Protein AF-A0A8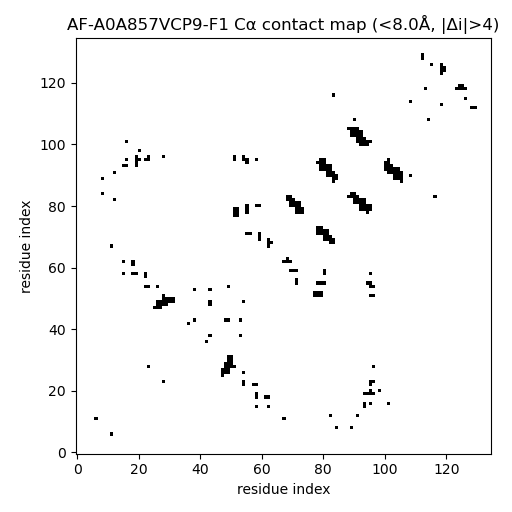57VCP9-F1 (afdb_monomer)

Structure (mmCIF, N/CA/C/O backbone):
data_AF-A0A857VCP9-F1
#
_entry.id   AF-A0A857VCP9-F1
#
loop_
_atom_site.group_PDB
_atom_site.id
_atom_site.type_symbol
_atom_site.label_atom_id
_atom_site.label_alt_id
_atom_site.label_comp_id
_atom_site.label_asym_id
_atom_site.label_entity_id
_atom_site.label_seq_id
_atom_site.pdbx_PDB_ins_code
_atom_site.Cartn_x
_atom_site.Cartn_y
_atom_site.Cartn_z
_atom_site.occupancy
_atom_site.B_iso_or_equiv
_atom_site.auth_seq_id
_atom_site.auth_comp_id
_atom_site.auth_asym_id
_atom_site.auth_atom_id
_atom_site.pdbx_PDB_model_num
ATOM 1 N N . MET A 1 1 ? -27.763 -5.599 -9.193 1.00 40.50 1 MET A N 1
ATOM 2 C CA . MET A 1 1 ? -26.683 -5.153 -8.291 1.00 40.50 1 MET A CA 1
ATOM 3 C C . MET A 1 1 ? -26.621 -6.152 -7.158 1.00 40.50 1 MET A C 1
ATOM 5 O O . MET A 1 1 ? -27.666 -6.416 -6.582 1.00 40.50 1 MET A O 1
ATOM 9 N N . TYR A 1 2 ? -25.461 -6.751 -6.903 1.00 47.06 2 TYR A N 1
ATOM 10 C CA . TYR A 1 2 ? -25.259 -7.532 -5.683 1.00 47.06 2 TYR A CA 1
ATOM 11 C C . TYR A 1 2 ? -24.993 -6.555 -4.538 1.00 47.06 2 TYR A C 1
ATOM 13 O O . TYR A 1 2 ? -24.222 -5.613 -4.717 1.00 47.06 2 TYR A O 1
ATOM 21 N N . GLU A 1 3 ? -25.659 -6.749 -3.403 1.00 41.22 3 GLU A N 1
ATOM 22 C CA . GLU A 1 3 ? -25.384 -5.982 -2.189 1.00 41.22 3 GLU A CA 1
ATOM 23 C C . GLU A 1 3 ? -23.964 -6.305 -1.712 1.00 41.22 3 GLU A C 1
ATOM 25 O O . GLU A 1 3 ? -23.604 -7.471 -1.538 1.00 41.22 3 GLU A O 1
ATOM 30 N N . GLN A 1 4 ? -23.136 -5.274 -1.543 1.00 50.53 4 GLN A N 1
ATOM 31 C CA . GLN A 1 4 ? -21.824 -5.415 -0.925 1.00 50.53 4 GLN A CA 1
ATOM 32 C C . GLN A 1 4 ? -21.986 -5.264 0.587 1.00 50.53 4 GLN A C 1
ATOM 34 O O . GLN A 1 4 ? -22.568 -4.289 1.062 1.00 50.53 4 GLN A O 1
ATOM 39 N N . SER A 1 5 ? -21.482 -6.239 1.347 1.00 55.38 5 SER A N 1
ATOM 40 C CA . SER A 1 5 ? -21.375 -6.101 2.800 1.00 55.38 5 SER A CA 1
ATOM 41 C C . SER A 1 5 ? -20.442 -4.930 3.122 1.00 55.38 5 SER A C 1
ATOM 43 O O . SER A 1 5 ? -19.409 -4.810 2.457 1.00 55.38 5 SER A O 1
ATOM 45 N N . PRO A 1 6 ? -20.734 -4.112 4.152 1.00 65.12 6 PRO A N 1
ATOM 46 C CA . PRO A 1 6 ? -19.775 -3.143 4.663 1.00 65.12 6 PRO A CA 1
ATOM 47 C C . PRO A 1 6 ? -18.446 -3.843 4.945 1.00 65.12 6 PRO A C 1
ATOM 49 O O . PRO A 1 6 ? -18.417 -4.896 5.592 1.00 65.12 6 PRO A O 1
ATOM 52 N N . GLN A 1 7 ? -17.360 -3.295 4.413 1.00 73.38 7 GLN A N 1
ATOM 53 C CA . GLN A 1 7 ? -16.041 -3.882 4.571 1.00 73.38 7 GLN A CA 1
ATOM 54 C C . GLN A 1 7 ? -15.501 -3.545 5.962 1.00 73.38 7 GLN A C 1
ATOM 56 O O . GLN A 1 7 ? -15.419 -2.380 6.340 1.00 73.38 7 GLN A O 1
ATOM 61 N N . THR A 1 8 ? -15.157 -4.568 6.744 1.00 88.50 8 THR A N 1
ATOM 62 C CA . THR A 1 8 ? -14.525 -4.373 8.054 1.00 88.50 8 THR A CA 1
ATOM 63 C C . THR A 1 8 ? -13.045 -4.039 7.885 1.00 88.50 8 THR A C 1
ATOM 65 O O . THR A 1 8 ? -12.427 -4.435 6.894 1.00 88.50 8 THR A O 1
ATOM 68 N N . TYR A 1 9 ? -12.448 -3.380 8.883 1.00 89.19 9 TYR A N 1
ATOM 69 C CA . TYR A 1 9 ? -11.005 -3.128 8.910 1.00 89.19 9 TYR A CA 1
ATOM 70 C C . TYR A 1 9 ? -10.190 -4.412 8.686 1.00 89.19 9 TYR A C 1
ATOM 72 O O . TYR A 1 9 ? -9.317 -4.444 7.824 1.00 89.19 9 TYR A O 1
ATOM 80 N N . ASP A 1 10 ? -10.513 -5.503 9.390 1.00 92.00 10 ASP A N 1
ATOM 81 C CA . ASP A 1 10 ? -9.773 -6.767 9.260 1.00 92.00 10 ASP A CA 1
ATOM 82 C C . ASP A 1 10 ? -9.914 -7.380 7.851 1.00 92.00 10 ASP A C 1
ATOM 84 O O . ASP A 1 10 ? -8.991 -8.015 7.339 1.00 92.00 10 ASP A O 1
ATOM 88 N N . ALA A 1 11 ? -11.061 -7.182 7.189 1.00 92.81 11 ALA A N 1
ATOM 89 C CA . ALA A 1 11 ? -11.244 -7.608 5.805 1.00 92.81 11 ALA A CA 1
ATOM 90 C C . ALA A 1 11 ? -10.425 -6.744 4.833 1.00 92.81 11 ALA A C 1
ATOM 92 O O . ALA A 1 11 ? -9.843 -7.278 3.889 1.00 92.81 11 ALA A O 1
ATOM 93 N N . ALA A 1 12 ? -10.351 -5.429 5.063 1.00 93.62 12 ALA A N 1
ATOM 94 C CA . ALA A 1 12 ? -9.538 -4.503 4.274 1.00 93.62 12 ALA A CA 1
ATOM 95 C C . ALA A 1 12 ? -8.038 -4.778 4.395 1.00 93.62 12 ALA A C 1
ATOM 97 O O . ALA A 1 12 ? -7.366 -4.906 3.373 1.00 93.62 12 ALA A O 1
ATOM 98 N N . THR A 1 13 ? -7.520 -4.964 5.609 1.00 95.06 13 THR A N 1
ATOM 99 C CA . THR A 1 13 ? -6.101 -5.289 5.818 1.00 95.06 13 THR A CA 1
ATOM 100 C C . THR A 1 13 ? -5.741 -6.637 5.203 1.00 95.06 13 THR A C 1
ATOM 102 O O . THR A 1 13 ? -4.733 -6.748 4.507 1.00 95.06 13 THR A O 1
ATOM 105 N N . LYS A 1 14 ? -6.606 -7.650 5.344 1.00 95.69 14 LYS A N 1
ATOM 106 C CA . LYS A 1 14 ? -6.414 -8.948 4.685 1.00 95.69 14 LYS A CA 1
ATOM 107 C C . LYS A 1 14 ? -6.405 -8.833 3.158 1.00 95.69 14 LYS A C 1
ATOM 109 O O . LYS A 1 14 ? -5.558 -9.442 2.507 1.00 95.69 14 LYS A O 1
ATOM 114 N N . ALA A 1 15 ? -7.329 -8.067 2.577 1.00 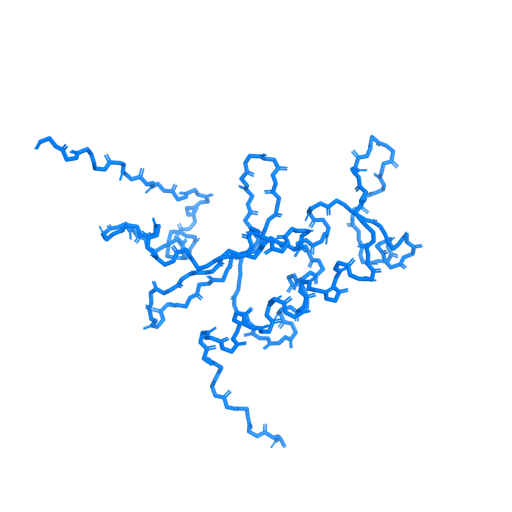95.88 15 ALA A N 1
ATOM 115 C CA . ALA A 1 15 ? -7.355 -7.828 1.135 1.00 95.88 15 ALA A CA 1
ATOM 116 C C . ALA A 1 15 ? -6.081 -7.112 0.661 1.00 95.88 15 ALA A C 1
ATOM 118 O O . ALA A 1 15 ? -5.501 -7.506 -0.350 1.00 95.88 15 ALA A O 1
ATOM 119 N N . ALA A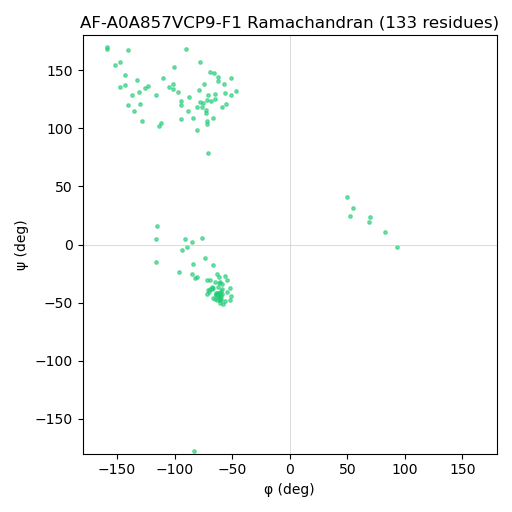 1 16 ? -5.603 -6.127 1.422 1.00 96.88 16 ALA A N 1
ATOM 120 C CA . ALA A 1 16 ? -4.377 -5.400 1.125 1.00 96.88 16 ALA A CA 1
ATOM 121 C C . ALA A 1 16 ? -3.127 -6.286 1.166 1.00 96.88 16 ALA A C 1
ATOM 123 O O . ALA A 1 16 ? -2.311 -6.229 0.248 1.00 96.88 16 ALA A O 1
ATOM 124 N N . VAL A 1 17 ? -3.007 -7.164 2.166 1.00 97.56 17 VAL A N 1
ATOM 125 C CA . VAL A 1 17 ? -1.913 -8.146 2.240 1.00 97.56 17 VAL A CA 1
ATOM 126 C C . VAL A 1 17 ? -1.947 -9.101 1.045 1.00 97.56 17 VAL A C 1
ATOM 128 O O . VAL A 1 17 ? -0.907 -9.349 0.435 1.00 97.56 17 VAL A O 1
ATOM 131 N N . ASN A 1 18 ? -3.132 -9.576 0.649 1.00 97.25 18 ASN A N 1
ATOM 132 C CA . ASN A 1 18 ? -3.280 -10.434 -0.528 1.00 97.25 18 ASN A CA 1
ATOM 133 C C . ASN A 1 18 ? -2.894 -9.708 -1.827 1.00 97.25 18 ASN A C 1
ATOM 135 O O . ASN A 1 18 ? -2.209 -10.285 -2.668 1.00 97.25 18 ASN A O 1
ATOM 139 N N . ILE A 1 19 ? -3.297 -8.443 -1.996 1.00 97.00 19 ILE A N 1
ATOM 140 C CA . ILE A 1 19 ? -2.879 -7.620 -3.142 1.00 97.00 19 ILE A CA 1
ATOM 141 C C . ILE A 1 19 ? -1.361 -7.470 -3.154 1.00 97.00 19 ILE A C 1
ATOM 143 O O . ILE A 1 19 ? -0.736 -7.706 -4.184 1.00 97.00 19 ILE A O 1
ATOM 147 N N . ALA A 1 20 ? -0.756 -7.131 -2.016 1.00 97.00 20 ALA A N 1
ATOM 148 C CA . ALA A 1 20 ? 0.688 -6.985 -1.923 1.00 97.00 20 ALA A CA 1
ATOM 149 C C . ALA A 1 20 ? 1.415 -8.287 -2.284 1.00 97.00 20 ALA A C 1
ATOM 151 O O . ALA A 1 20 ? 2.399 -8.254 -3.019 1.00 97.00 20 ALA A O 1
ATOM 152 N N . GLN A 1 21 ? 0.894 -9.437 -1.850 1.00 96.94 21 GLN A N 1
ATOM 153 C CA . GLN A 1 21 ? 1.415 -10.742 -2.248 1.00 96.94 21 GLN A CA 1
ATOM 154 C C . GLN A 1 21 ? 1.351 -10.946 -3.769 1.00 96.94 21 GLN A C 1
ATOM 156 O O . GLN A 1 21 ? 2.346 -11.360 -4.362 1.00 96.94 21 GLN A O 1
ATOM 161 N N . VAL A 1 22 ? 0.221 -10.631 -4.409 1.00 96.00 22 VAL A N 1
ATOM 162 C CA . VAL A 1 22 ? 0.088 -10.724 -5.873 1.00 96.00 22 VAL A CA 1
ATOM 163 C C . VAL A 1 22 ? 1.102 -9.813 -6.565 1.00 96.00 22 VAL A C 1
ATOM 165 O O . VAL A 1 22 ? 1.779 -10.259 -7.488 1.00 96.00 22 VAL A O 1
ATOM 168 N N . VAL A 1 23 ? 1.271 -8.572 -6.101 1.00 94.69 23 VAL A N 1
ATOM 169 C CA . VAL A 1 23 ? 2.258 -7.635 -6.663 1.00 94.69 23 VAL A CA 1
ATOM 170 C C . VAL A 1 23 ? 3.679 -8.191 -6.539 1.00 94.69 23 VAL A C 1
ATOM 172 O O . VAL A 1 23 ? 4.385 -8.246 -7.541 1.00 94.69 23 VAL A O 1
ATOM 175 N N . ARG A 1 24 ? 4.083 -8.691 -5.361 1.00 93.06 24 ARG A N 1
ATOM 176 C CA . ARG A 1 24 ? 5.410 -9.312 -5.160 1.00 93.06 24 ARG A CA 1
ATOM 177 C C . ARG A 1 24 ? 5.664 -10.507 -6.074 1.00 93.06 24 ARG A C 1
ATOM 179 O O . ARG A 1 24 ? 6.802 -10.753 -6.448 1.00 93.06 24 ARG A O 1
ATOM 186 N N . GLN A 1 25 ? 4.622 -11.270 -6.392 1.00 93.75 25 GLN A N 1
ATOM 187 C CA . GLN A 1 25 ? 4.724 -12.468 -7.228 1.00 93.75 25 GLN A CA 1
ATOM 188 C C . GLN A 1 25 ? 4.695 -12.174 -8.732 1.00 93.75 25 GLN A C 1
A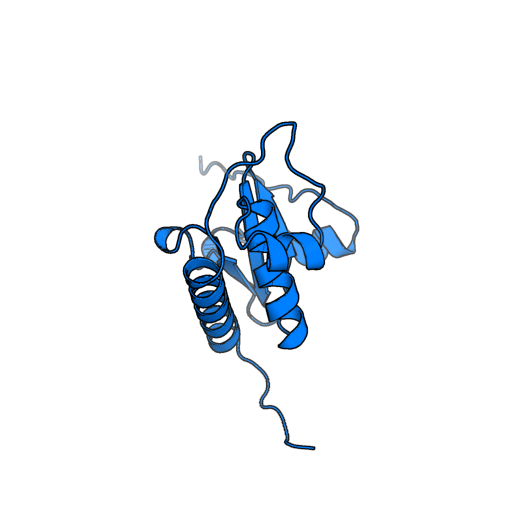TOM 190 O O . GLN A 1 25 ? 5.039 -13.053 -9.518 1.00 93.75 25 GLN A O 1
ATOM 195 N N . THR A 1 26 ? 4.251 -10.982 -9.136 1.00 91.31 26 THR A N 1
ATOM 196 C CA . THR A 1 26 ? 4.020 -10.629 -10.549 1.00 91.31 26 THR A CA 1
ATOM 197 C C . THR A 1 26 ? 4.914 -9.506 -11.056 1.00 91.31 26 THR A C 1
ATOM 199 O O . THR A 1 26 ? 5.005 -9.315 -12.265 1.00 91.31 26 THR A O 1
ATOM 202 N N . VAL A 1 27 ? 5.561 -8.759 -10.160 1.00 90.62 27 VAL A N 1
ATOM 203 C CA . VAL A 1 27 ? 6.416 -7.628 -10.514 1.00 90.62 27 VAL A CA 1
ATOM 204 C C . VAL A 1 27 ? 7.706 -7.698 -9.710 1.00 90.62 27 VAL A C 1
ATOM 206 O O . VAL A 1 27 ? 7.699 -7.519 -8.491 1.00 90.62 27 VAL A O 1
ATOM 209 N N . ASP A 1 28 ? 8.822 -7.893 -10.401 1.00 90.19 28 ASP A N 1
ATOM 210 C CA . ASP A 1 28 ? 10.149 -7.970 -9.808 1.00 90.19 28 ASP A CA 1
ATOM 211 C C . ASP A 1 28 ? 10.532 -6.661 -9.107 1.00 90.19 28 ASP A C 1
ATOM 213 O O . ASP A 1 28 ? 10.236 -5.548 -9.561 1.00 90.19 28 ASP A O 1
ATOM 217 N N . PHE A 1 29 ? 11.253 -6.788 -7.993 1.00 89.25 29 PHE A N 1
ATOM 218 C CA . PHE A 1 29 ? 11.839 -5.631 -7.329 1.00 89.25 29 PHE A CA 1
ATOM 219 C C . PHE A 1 29 ? 13.136 -5.221 -8.032 1.00 89.25 29 PHE A C 1
ATOM 221 O O . PHE A 1 29 ? 14.115 -5.969 -8.046 1.00 89.25 29 PHE A O 1
ATOM 228 N N . ALA A 1 30 ? 13.173 -4.002 -8.568 1.00 86.12 30 ALA A N 1
ATOM 229 C CA . ALA A 1 30 ? 14.349 -3.438 -9.220 1.00 86.12 30 ALA A CA 1
ATOM 230 C C . ALA A 1 30 ? 14.569 -1.971 -8.808 1.00 86.12 30 ALA A C 1
ATOM 232 O O . ALA A 1 30 ? 13.651 -1.153 -8.915 1.00 86.12 30 ALA A O 1
ATOM 233 N N . PRO A 1 31 ? 15.782 -1.589 -8.363 1.00 76.88 31 PRO A N 1
ATOM 234 C CA . PRO A 1 31 ? 16.077 -0.209 -8.006 1.00 76.88 31 PRO A CA 1
ATOM 235 C C . PRO A 1 31 ? 16.019 0.709 -9.232 1.00 76.88 31 PRO A C 1
ATOM 237 O O . PRO A 1 31 ? 16.372 0.329 -10.349 1.00 76.88 31 PRO A O 1
ATOM 240 N N . THR A 1 32 ? 15.609 1.954 -9.011 1.00 71.25 32 THR A N 1
ATOM 241 C CA . THR A 1 32 ? 15.589 2.982 -10.056 1.00 71.25 32 THR A CA 1
ATOM 242 C C . THR A 1 32 ? 17.007 3.492 -10.302 1.00 71.25 32 THR A C 1
ATOM 244 O O . THR A 1 32 ? 17.640 4.048 -9.408 1.00 71.25 32 THR A O 1
ATOM 247 N N . SER A 1 33 ? 17.506 3.312 -11.522 1.00 67.62 33 SER A N 1
ATOM 248 C CA . SER A 1 33 ? 18.718 3.967 -12.030 1.00 67.62 33 SER A CA 1
ATOM 249 C C . SER A 1 33 ? 18.391 5.303 -12.709 1.00 67.62 33 SER A C 1
ATOM 251 O O . SER A 1 33 ? 17.233 5.573 -13.026 1.00 67.62 33 SER A O 1
ATOM 253 N N . ALA A 1 34 ? 19.410 6.120 -12.999 1.00 66.56 34 ALA A N 1
ATOM 254 C CA . ALA A 1 34 ? 19.249 7.374 -13.748 1.00 66.56 34 ALA A CA 1
ATOM 255 C C . ALA A 1 34 ? 18.585 7.182 -15.130 1.00 66.56 34 ALA A C 1
ATOM 257 O O . ALA A 1 34 ? 17.889 8.073 -15.607 1.00 66.56 34 ALA A O 1
ATOM 258 N N . ASP A 1 35 ? 18.742 5.999 -15.728 1.00 66.19 35 ASP A N 1
ATOM 259 C CA . ASP A 1 35 ? 18.163 5.638 -17.028 1.00 66.19 35 ASP A CA 1
ATOM 260 C C . ASP A 1 35 ? 16.782 4.976 -16.908 1.00 66.19 35 ASP A C 1
ATOM 262 O O . ASP A 1 35 ? 16.211 4.494 -17.891 1.00 66.19 35 ASP A O 1
ATOM 266 N N . SER A 1 36 ? 16.237 4.890 -15.693 1.00 63.72 36 SER A N 1
ATOM 267 C CA . SER A 1 36 ? 14.929 4.284 -15.490 1.00 63.72 36 SER A CA 1
ATOM 268 C C . SER A 1 36 ? 13.842 5.192 -16.056 1.00 63.72 36 SER A C 1
ATOM 270 O O . SER A 1 36 ? 13.784 6.384 -15.749 1.00 63.72 36 SER A O 1
ATOM 272 N N . PRO A 1 37 ? 12.956 4.649 -16.900 1.00 63.28 37 PRO A N 1
ATOM 273 C CA . PRO A 1 37 ? 11.923 5.443 -17.516 1.00 63.28 37 PRO A CA 1
ATOM 274 C C . PRO A 1 37 ? 10.906 5.875 -16.451 1.00 63.28 37 PRO A C 1
ATOM 276 O O . PRO A 1 37 ? 10.638 5.131 -15.511 1.00 63.28 37 PRO A O 1
ATOM 279 N N . LEU A 1 38 ? 10.300 7.056 -16.633 1.00 70.38 38 LEU A N 1
ATOM 280 C CA . LEU A 1 38 ? 9.203 7.527 -15.777 1.00 70.38 38 LEU A CA 1
ATOM 281 C C . LEU A 1 38 ? 8.157 6.427 -15.564 1.00 70.38 38 LEU A C 1
ATOM 283 O O . LEU A 1 38 ? 7.720 5.816 -16.545 1.00 70.38 38 LEU A O 1
ATOM 287 N N . LEU A 1 39 ? 7.760 6.228 -14.307 1.00 67.31 39 LEU A N 1
ATOM 288 C CA . LEU A 1 39 ? 6.723 5.284 -13.906 1.00 67.31 39 LEU A CA 1
ATOM 289 C C . LEU A 1 39 ? 5.401 5.630 -14.596 1.00 67.31 39 LEU A C 1
ATOM 291 O O . LEU A 1 39 ? 4.855 6.715 -14.420 1.00 67.31 39 LEU A O 1
ATOM 295 N N . ASN A 1 40 ? 4.906 4.704 -15.411 1.00 73.25 40 ASN A N 1
ATOM 296 C CA . ASN A 1 40 ? 3.540 4.710 -15.916 1.00 73.25 40 ASN A CA 1
ATOM 297 C C . ASN A 1 40 ? 3.063 3.261 -16.081 1.00 73.25 40 ASN A C 1
ATOM 299 O O . ASN A 1 40 ? 3.887 2.352 -16.219 1.00 73.25 40 ASN A O 1
ATOM 303 N N . ALA A 1 41 ? 1.746 3.054 -16.078 1.00 70.44 41 ALA A N 1
ATOM 304 C CA . ALA A 1 41 ? 1.148 1.719 -16.106 1.00 70.44 41 ALA A CA 1
ATOM 305 C C . ALA A 1 41 ? 1.646 0.863 -17.287 1.00 70.44 41 ALA A C 1
ATOM 307 O O . ALA A 1 41 ? 1.982 -0.304 -17.110 1.00 70.44 41 ALA A O 1
ATOM 308 N N . VAL A 1 42 ? 1.780 1.461 -18.477 1.00 71.00 42 VAL A N 1
ATOM 309 C CA . VAL A 1 42 ? 2.245 0.765 -19.691 1.00 71.00 42 VAL A CA 1
ATOM 310 C C . VAL A 1 42 ? 3.681 0.259 -19.531 1.00 71.00 42 VAL A C 1
ATOM 312 O O . VAL A 1 42 ? 3.991 -0.873 -19.889 1.00 71.00 42 VAL A O 1
ATOM 315 N N . LYS A 1 43 ? 4.568 1.081 -18.967 1.00 68.62 43 LYS A N 1
ATOM 316 C CA . LYS A 1 43 ? 5.976 0.732 -18.763 1.00 68.62 43 LYS A CA 1
ATOM 317 C C . LYS A 1 43 ? 6.146 -0.331 -17.692 1.00 68.62 43 LYS A C 1
ATOM 319 O O . LYS A 1 43 ? 6.947 -1.237 -17.899 1.00 68.62 43 LYS A O 1
ATOM 324 N N . VAL A 1 44 ? 5.386 -0.243 -16.600 1.00 65.38 44 VAL A N 1
ATOM 325 C CA . VAL A 1 44 ? 5.364 -1.268 -15.545 1.00 65.38 44 VAL A CA 1
ATOM 326 C C . VAL A 1 44 ? 4.910 -2.604 -16.122 1.00 65.38 44 VAL A C 1
ATOM 328 O O . VAL A 1 44 ? 5.631 -3.584 -15.984 1.00 65.38 44 VAL A O 1
ATOM 331 N N . ALA A 1 45 ? 3.794 -2.623 -16.853 1.00 66.88 45 ALA A N 1
ATOM 332 C CA . ALA A 1 45 ? 3.291 -3.838 -17.490 1.00 66.88 45 ALA A CA 1
ATOM 333 C C . ALA A 1 45 ? 4.278 -4.430 -18.513 1.00 66.88 45 ALA A C 1
ATOM 335 O O . ALA A 1 45 ? 4.328 -5.637 -18.684 1.00 66.88 45 ALA A O 1
ATOM 336 N N . SER A 1 46 ? 5.072 -3.595 -19.193 1.00 68.38 46 SER A N 1
ATOM 337 C CA . SER A 1 46 ? 6.047 -4.068 -20.188 1.00 68.38 46 SER A CA 1
ATOM 338 C C . SER A 1 46 ? 7.375 -4.557 -19.605 1.00 68.38 46 SER A C 1
ATOM 340 O O . SER A 1 46 ? 8.054 -5.363 -20.234 1.00 68.38 46 SER A O 1
ATOM 342 N N . ARG A 1 47 ? 7.793 -4.009 -18.458 1.00 70.00 47 ARG A N 1
ATOM 343 C CA . ARG A 1 47 ? 9.071 -4.341 -17.812 1.00 70.00 47 ARG A CA 1
ATOM 344 C C . ARG A 1 47 ? 8.929 -5.391 -16.726 1.00 70.00 47 ARG A C 1
ATOM 346 O O . ARG A 1 47 ? 9.940 -5.985 -16.380 1.00 70.00 47 ARG A O 1
ATOM 353 N N . GLU A 1 48 ? 7.731 -5.517 -16.158 1.00 80.50 48 GLU A N 1
ATOM 354 C CA . GLU A 1 48 ? 7.425 -6.398 -15.028 1.00 80.50 48 GLU A CA 1
ATOM 355 C C . GLU A 1 48 ? 8.378 -6.182 -13.837 1.00 80.50 48 GLU A C 1
ATOM 357 O O . GLU A 1 48 ? 8.565 -7.071 -13.023 1.00 80.50 48 GLU A O 1
ATOM 362 N N . ALA A 1 49 ? 8.980 -4.989 -13.714 1.00 84.38 49 ALA A N 1
ATOM 363 C CA . ALA A 1 49 ? 9.958 -4.674 -12.677 1.00 84.38 49 ALA A CA 1
ATOM 364 C C . ALA A 1 49 ? 9.896 -3.201 -12.250 1.00 84.38 49 ALA A C 1
ATOM 366 O O . ALA A 1 49 ? 9.843 -2.298 -13.095 1.00 84.38 49 ALA A O 1
ATOM 367 N N . THR A 1 50 ? 9.940 -2.945 -10.940 1.00 87.94 50 THR A N 1
ATOM 368 C CA . THR A 1 50 ? 9.935 -1.589 -10.367 1.00 87.94 50 THR A CA 1
ATOM 369 C C . THR A 1 50 ? 10.502 -1.536 -8.941 1.00 87.94 50 THR A C 1
ATOM 371 O O . THR A 1 50 ? 10.716 -2.560 -8.304 1.00 87.94 50 THR A O 1
ATOM 374 N N . ASN A 1 51 ? 10.754 -0.328 -8.428 1.00 89.94 51 ASN A N 1
ATOM 375 C CA . ASN A 1 51 ? 11.165 -0.084 -7.044 1.00 89.94 51 ASN A CA 1
ATOM 376 C C . ASN A 1 51 ? 9.960 -0.035 -6.077 1.00 89.94 51 ASN A C 1
ATOM 378 O O . ASN A 1 51 ? 8.805 -0.138 -6.499 1.00 89.94 51 ASN A O 1
ATOM 382 N N . CYS A 1 52 ? 10.229 0.238 -4.794 1.00 92.44 52 CYS A N 1
ATOM 383 C CA . CYS A 1 52 ? 9.208 0.378 -3.748 1.00 92.44 52 CYS A CA 1
ATOM 384 C C . CYS A 1 52 ? 8.083 1.358 -4.109 1.00 92.44 52 CYS A C 1
ATOM 386 O O . CYS A 1 52 ? 6.921 1.083 -3.827 1.00 92.44 52 CYS A O 1
ATOM 388 N N . PHE A 1 53 ? 8.401 2.467 -4.783 1.00 90.12 53 PHE A N 1
ATOM 389 C CA . PHE A 1 53 ? 7.394 3.439 -5.199 1.00 90.12 53 PHE A CA 1
ATOM 390 C C . PHE A 1 53 ? 6.443 2.863 -6.249 1.00 90.12 53 PHE A C 1
ATOM 392 O O . PHE A 1 53 ? 5.233 2.983 -6.098 1.00 90.12 53 PHE A O 1
ATOM 399 N N . GLY A 1 54 ? 6.952 2.176 -7.274 1.00 90.62 54 GLY A N 1
ATOM 400 C CA . GLY A 1 54 ? 6.065 1.540 -8.249 1.00 90.62 54 GLY A CA 1
ATOM 401 C C . GLY A 1 54 ? 5.255 0.382 -7.666 1.00 90.62 54 GLY A C 1
ATOM 402 O O . GLY A 1 54 ? 4.082 0.262 -7.994 1.00 90.62 54 GLY A O 1
ATOM 403 N N . HIS A 1 55 ? 5.820 -0.423 -6.759 1.00 94.19 55 HIS A N 1
ATOM 404 C CA . HIS A 1 55 ? 5.048 -1.455 -6.055 1.00 94.19 55 HIS A CA 1
ATOM 405 C C . HIS A 1 55 ? 3.917 -0.851 -5.215 1.00 94.19 55 HIS A C 1
ATOM 407 O O . HIS A 1 55 ? 2.789 -1.337 -5.285 1.00 94.19 55 HIS A O 1
ATOM 413 N N . ALA A 1 56 ? 4.187 0.236 -4.484 1.00 94.81 56 ALA A N 1
ATOM 414 C CA . ALA A 1 56 ? 3.171 0.964 -3.727 1.00 94.81 56 ALA A CA 1
ATOM 415 C C . ALA A 1 56 ? 2.063 1.525 -4.633 1.00 94.81 56 ALA A C 1
ATOM 417 O O . ALA A 1 56 ? 0.891 1.403 -4.292 1.00 94.81 56 ALA A O 1
ATOM 418 N N . ILE A 1 57 ? 2.417 2.071 -5.803 1.00 92.88 57 ILE A N 1
ATOM 419 C CA . ILE A 1 57 ? 1.450 2.574 -6.791 1.00 92.88 57 ILE A CA 1
ATOM 420 C C . ILE A 1 57 ? 0.566 1.442 -7.326 1.00 92.88 57 ILE A C 1
ATOM 422 O O . ILE A 1 57 ? -0.648 1.578 -7.331 1.00 92.88 57 ILE A O 1
ATOM 426 N N . ILE A 1 58 ? 1.137 0.303 -7.731 1.00 93.62 58 ILE A N 1
ATOM 427 C CA . ILE A 1 58 ? 0.345 -0.824 -8.256 1.00 93.62 58 ILE A CA 1
ATOM 428 C C . ILE A 1 58 ? -0.633 -1.337 -7.193 1.00 93.62 58 ILE A C 1
ATOM 430 O O . ILE A 1 58 ? -1.809 -1.541 -7.484 1.00 93.62 58 ILE A O 1
ATOM 434 N N . ALA A 1 59 ? -0.161 -1.522 -5.956 1.00 96.19 59 ALA A N 1
ATOM 435 C CA . ALA A 1 59 ? -1.028 -1.944 -4.862 1.00 96.19 59 ALA A CA 1
ATOM 436 C C . ALA A 1 59 ? -2.128 -0.910 -4.583 1.00 96.19 59 ALA A C 1
ATOM 438 O O . ALA A 1 59 ? -3.276 -1.295 -4.383 1.00 96.19 59 ALA A O 1
ATOM 439 N N . SER A 1 60 ? -1.787 0.381 -4.609 1.00 95.44 60 SER A N 1
ATOM 440 C CA . SER A 1 60 ? -2.724 1.490 -4.429 1.00 95.44 60 SER A CA 1
ATOM 441 C C . SER A 1 60 ? -3.848 1.453 -5.470 1.00 95.44 60 SER A C 1
ATOM 443 O O . SER A 1 60 ? -5.014 1.363 -5.100 1.00 95.44 60 SER A O 1
ATOM 445 N N . GLU A 1 61 ? -3.516 1.352 -6.757 1.00 94.56 61 GLU A N 1
ATOM 446 C CA . GLU A 1 61 ? -4.496 1.244 -7.850 1.00 94.56 61 GLU A CA 1
ATOM 447 C C . GLU A 1 61 ? -5.413 0.012 -7.696 1.00 94.56 61 GLU A C 1
ATOM 449 O O . GLU A 1 61 ? -6.617 0.074 -7.953 1.00 94.56 61 GLU A O 1
ATOM 454 N N . CYS A 1 62 ? -4.874 -1.124 -7.237 1.00 95.50 62 CYS A N 1
ATOM 455 C CA . CYS A 1 62 ? -5.681 -2.312 -6.941 1.00 95.50 62 CYS A CA 1
ATOM 456 C C . CYS A 1 62 ? -6.624 -2.103 -5.744 1.00 95.50 62 CYS A C 1
ATOM 458 O O . CYS A 1 62 ? -7.755 -2.586 -5.765 1.00 95.50 62 CYS A O 1
ATOM 460 N N . LEU A 1 63 ? -6.178 -1.398 -4.703 1.00 95.31 63 LEU A N 1
ATOM 461 C CA . LEU A 1 63 ? -6.991 -1.081 -3.527 1.00 95.31 63 LEU A CA 1
ATOM 462 C C . LEU A 1 63 ? -8.111 -0.088 -3.857 1.00 95.31 63 LEU A C 1
ATOM 464 O O . LEU A 1 63 ? -9.230 -0.267 -3.372 1.00 95.31 63 LEU A O 1
ATOM 468 N N . GLU A 1 64 ? -7.848 0.898 -4.721 1.00 94.00 64 GLU A N 1
ATOM 469 C CA . GLU A 1 64 ? -8.869 1.831 -5.216 1.00 94.00 64 GLU A CA 1
ATOM 470 C C . GLU A 1 64 ? -10.000 1.089 -5.937 1.00 94.00 64 GLU A C 1
ATOM 472 O O . GLU A 1 64 ? -11.176 1.355 -5.684 1.00 94.00 64 GLU A O 1
ATOM 477 N N . GLN A 1 65 ? -9.673 0.091 -6.766 1.00 92.88 65 GLN A N 1
ATOM 478 C CA . GLN A 1 65 ? -10.675 -0.741 -7.449 1.00 92.88 65 GLN A CA 1
ATOM 479 C C . GLN A 1 65 ? -11.548 -1.559 -6.487 1.00 92.88 65 GLN A C 1
ATOM 481 O O . GLN A 1 65 ? -12.680 -1.905 -6.830 1.00 92.88 65 GLN A O 1
ATOM 486 N N . LEU A 1 66 ? -11.041 -1.865 -5.289 1.00 91.00 66 LEU A N 1
ATOM 487 C CA . LEU A 1 66 ? -11.800 -2.529 -4.228 1.00 91.00 66 LEU A CA 1
ATOM 488 C C . LEU A 1 66 ? -12.545 -1.547 -3.311 1.00 91.00 66 LEU A C 1
ATOM 490 O O . LEU A 1 66 ? -13.254 -1.995 -2.415 1.00 91.00 66 LEU A O 1
ATOM 494 N N . GLY A 1 67 ? -12.402 -0.234 -3.515 1.00 91.19 67 GLY A N 1
ATOM 495 C CA . GLY A 1 67 ? -13.003 0.785 -2.653 1.00 91.19 67 GLY A CA 1
ATOM 496 C C . GLY A 1 67 ? -12.374 0.861 -1.258 1.00 91.19 67 GLY A C 1
ATOM 497 O O . GLY A 1 67 ? -13.033 1.302 -0.318 1.00 91.19 67 GLY A O 1
ATOM 498 N N . ILE A 1 68 ? -11.123 0.418 -1.104 1.00 91.69 68 ILE A N 1
ATOM 499 C CA . ILE A 1 68 ? -10.410 0.446 0.177 1.00 91.69 68 ILE A CA 1
ATOM 500 C C . ILE A 1 68 ? -9.701 1.795 0.315 1.00 91.69 68 ILE A C 1
ATOM 502 O O . ILE A 1 68 ? -8.782 2.087 -0.448 1.00 91.69 68 ILE A O 1
ATOM 506 N N . GLU A 1 69 ? -10.101 2.610 1.294 1.00 90.00 69 GLU A N 1
ATOM 507 C CA . GLU A 1 69 ? -9.438 3.885 1.602 1.00 90.00 69 GLU A CA 1
ATOM 508 C C . GLU A 1 69 ? -8.004 3.643 2.100 1.00 90.00 69 GLU A C 1
ATOM 510 O O . GLU A 1 69 ? -7.757 2.827 2.992 1.00 90.00 69 GLU A O 1
ATOM 515 N N . HIS A 1 70 ? -7.041 4.342 1.503 1.00 92.62 70 HIS A N 1
ATOM 516 C CA . HIS A 1 70 ? -5.626 4.223 1.837 1.00 92.62 70 HIS A CA 1
ATOM 517 C C . HIS A 1 70 ? -4.850 5.470 1.398 1.00 92.62 70 HIS A C 1
ATOM 519 O O . HIS A 1 70 ? -5.357 6.326 0.673 1.00 92.62 70 HIS A O 1
ATOM 525 N N . CYS A 1 71 ? -3.595 5.574 1.830 1.00 91.38 71 CYS A N 1
ATOM 526 C CA . CYS A 1 71 ? -2.664 6.612 1.403 1.00 91.38 71 CYS A CA 1
ATOM 527 C C . CYS A 1 71 ? -1.315 6.002 1.033 1.00 91.38 71 CYS A C 1
ATOM 529 O O . CYS A 1 71 ? -0.804 5.134 1.742 1.00 91.38 71 CYS A O 1
ATOM 531 N N . ILE A 1 72 ? -0.678 6.525 -0.013 1.00 91.50 72 ILE A N 1
ATOM 532 C CA . ILE A 1 72 ? 0.745 6.270 -0.240 1.00 91.50 72 ILE A CA 1
ATOM 533 C C . ILE A 1 72 ? 1.536 7.110 0.759 1.00 91.50 72 ILE A C 1
ATOM 535 O O . ILE A 1 72 ? 1.421 8.333 0.808 1.00 91.50 72 ILE A O 1
ATOM 539 N N . SER A 1 73 ? 2.336 6.433 1.571 1.00 88.25 73 SER A N 1
ATOM 540 C CA . SER A 1 73 ? 3.178 7.027 2.602 1.00 88.25 73 SER A CA 1
ATOM 541 C C . SER A 1 73 ? 4.641 6.906 2.203 1.00 88.25 73 SER A C 1
ATOM 543 O O . SER A 1 73 ? 5.060 5.906 1.620 1.00 88.25 73 SER A O 1
ATOM 545 N N . TYR A 1 74 ? 5.431 7.931 2.517 1.00 86.25 74 TYR A N 1
ATOM 546 C CA . TYR A 1 74 ? 6.855 7.957 2.205 1.00 86.25 74 TYR A CA 1
ATOM 547 C C . TYR A 1 74 ? 7.666 8.332 3.439 1.00 86.25 74 TYR A C 1
ATOM 549 O O . TYR A 1 74 ? 7.500 9.418 3.996 1.00 86.25 74 TYR A O 1
ATOM 557 N N . ALA A 1 75 ? 8.564 7.444 3.851 1.00 85.25 75 ALA A N 1
ATOM 558 C CA . ALA A 1 75 ? 9.432 7.644 5.004 1.00 85.25 75 ALA A CA 1
ATOM 559 C C . ALA A 1 75 ? 10.814 7.052 4.724 1.00 85.25 75 ALA A C 1
ATOM 561 O O . ALA A 1 75 ? 10.924 5.966 4.170 1.00 85.25 75 ALA A O 1
ATOM 562 N N . ASN A 1 76 ? 11.881 7.764 5.102 1.00 86.12 76 ASN A N 1
ATOM 563 C CA . ASN A 1 76 ? 13.271 7.295 4.979 1.00 86.12 76 ASN A CA 1
ATOM 564 C C . ASN A 1 76 ? 13.645 6.736 3.594 1.00 86.12 76 ASN A C 1
ATOM 566 O O . ASN A 1 76 ? 14.377 5.758 3.492 1.00 86.12 76 ASN A O 1
ATOM 570 N N . GLN A 1 77 ? 13.177 7.392 2.530 1.00 85.44 77 GLN A N 1
ATOM 571 C CA . GLN A 1 77 ? 13.383 6.972 1.138 1.00 85.44 77 GLN A CA 1
ATOM 572 C C . GLN A 1 77 ? 12.651 5.689 0.716 1.00 85.44 77 GLN A C 1
ATOM 574 O O . GLN A 1 77 ? 12.993 5.088 -0.300 1.00 85.44 77 GLN A O 1
ATOM 579 N N . HIS A 1 78 ? 11.625 5.288 1.464 1.00 90.25 78 HIS A N 1
ATOM 580 C CA . HIS A 1 78 ? 10.823 4.107 1.183 1.00 90.25 78 HIS A CA 1
ATOM 581 C C . HIS A 1 78 ? 9.347 4.461 1.038 1.00 90.25 78 HIS A C 1
ATOM 583 O O . HIS A 1 78 ? 8.815 5.255 1.817 1.00 90.25 78 HIS A O 1
ATOM 589 N N . ALA A 1 79 ? 8.700 3.879 0.031 1.00 92.38 79 ALA A N 1
ATOM 590 C CA . ALA A 1 79 ? 7.278 4.045 -0.224 1.00 92.38 79 ALA A CA 1
ATOM 591 C C . ALA A 1 79 ? 6.506 2.824 0.281 1.00 92.38 79 ALA A C 1
ATOM 593 O O . ALA A 1 79 ? 6.884 1.686 0.011 1.00 92.38 79 ALA A O 1
ATOM 594 N N . MET A 1 80 ? 5.412 3.084 0.984 1.00 94.69 80 MET A N 1
ATOM 595 C CA . MET A 1 80 ? 4.516 2.087 1.565 1.00 94.69 80 MET A CA 1
ATOM 596 C C . MET A 1 80 ? 3.070 2.555 1.412 1.00 94.69 80 MET A C 1
ATOM 598 O O . MET A 1 80 ? 2.816 3.720 1.099 1.00 94.69 80 MET A O 1
ATOM 602 N N . VAL A 1 81 ? 2.114 1.665 1.641 1.00 96.31 81 VAL A N 1
ATOM 603 C CA . VAL A 1 81 ? 0.695 2.019 1.705 1.00 96.31 81 VAL A CA 1
ATOM 604 C C . VAL A 1 81 ? 0.264 2.002 3.165 1.00 96.31 81 VAL A C 1
ATOM 606 O O . VAL A 1 81 ? 0.607 1.084 3.900 1.00 96.31 81 VAL A O 1
ATOM 609 N N . THR A 1 82 ? -0.493 3.005 3.592 1.00 94.12 82 THR A N 1
ATOM 610 C CA . THR A 1 82 ? -1.083 3.044 4.933 1.00 94.12 82 THR A CA 1
ATOM 611 C C . THR A 1 82 ? -2.595 3.020 4.803 1.00 94.12 82 THR A C 1
ATOM 613 O O . THR A 1 82 ? -3.165 3.815 4.054 1.00 94.12 82 THR A O 1
ATOM 616 N N . LEU A 1 83 ? -3.239 2.106 5.521 1.00 93.25 83 LEU A N 1
ATOM 617 C CA . LEU A 1 83 ? -4.688 2.039 5.642 1.00 93.25 83 LEU A CA 1
ATOM 618 C C . LEU A 1 83 ? -5.087 2.644 6.982 1.00 93.25 83 LEU A C 1
ATOM 620 O O . LEU A 1 83 ? -4.465 2.351 8.003 1.00 93.25 83 LEU A O 1
ATOM 624 N N . PHE A 1 84 ? -6.151 3.434 6.980 1.00 87.06 84 PHE A N 1
ATOM 625 C CA . PHE A 1 84 ? -6.733 4.008 8.185 1.00 87.06 84 PHE A CA 1
ATOM 626 C C . PHE A 1 84 ? -8.215 3.654 8.230 1.00 87.06 84 PHE A C 1
ATOM 628 O O . PHE A 1 84 ? -8.918 3.812 7.237 1.00 87.06 84 PHE A O 1
ATOM 635 N N . ASP A 1 85 ? -8.697 3.216 9.388 1.00 85.88 85 ASP A N 1
ATOM 636 C CA . ASP A 1 85 ? -10.126 3.102 9.658 1.00 85.88 85 ASP A CA 1
ATOM 637 C C . ASP A 1 85 ? -10.518 4.126 10.715 1.00 85.88 85 ASP A C 1
ATOM 639 O O . ASP A 1 85 ? -10.250 3.970 11.909 1.00 85.88 85 ASP A O 1
ATOM 643 N N . ARG A 1 86 ? -11.176 5.190 10.250 1.00 77.31 86 ARG A N 1
ATOM 644 C CA . ARG A 1 86 ? -11.681 6.276 11.096 1.00 77.31 86 ARG A CA 1
ATOM 645 C C . ARG 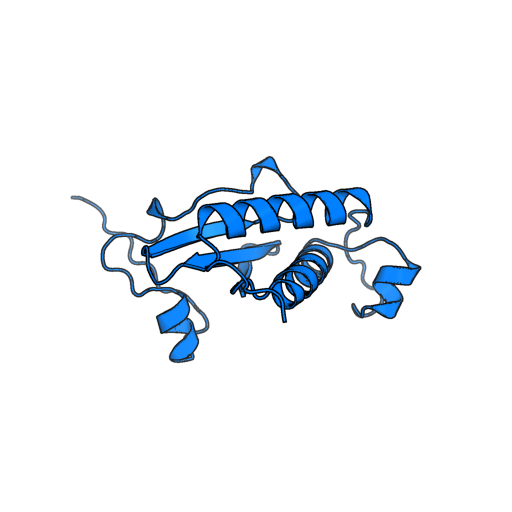A 1 86 ? -12.704 5.779 12.114 1.00 77.31 86 ARG A C 1
ATOM 647 O O . ARG A 1 86 ? -12.773 6.333 13.204 1.00 77.31 86 ARG A O 1
ATOM 654 N N . GLY A 1 87 ? -13.495 4.761 11.768 1.00 77.81 87 GLY A N 1
ATOM 655 C CA . GLY A 1 87 ? -14.573 4.268 12.625 1.00 77.81 87 GLY A CA 1
ATOM 656 C C . GLY A 1 87 ? -14.067 3.560 13.879 1.00 77.81 87 GLY A C 1
ATOM 657 O O . GLY A 1 87 ? -14.727 3.614 14.914 1.00 77.81 87 GLY A O 1
ATOM 658 N N . SER A 1 88 ? -12.901 2.917 13.791 1.00 80.38 88 SER A N 1
ATOM 659 C CA . SER A 1 88 ? -12.292 2.181 14.903 1.00 80.38 88 SER A CA 1
ATOM 660 C C . SER A 1 88 ? -10.958 2.757 15.389 1.00 80.38 88 SER A C 1
ATOM 662 O O . SER A 1 88 ? -10.341 2.166 16.271 1.00 80.38 88 SER A O 1
ATOM 664 N N . GLU A 1 89 ? -10.523 3.900 14.845 1.00 80.88 89 GLU A N 1
ATOM 665 C CA . GLU A 1 89 ? -9.225 4.541 15.125 1.00 80.88 89 GLU A CA 1
ATOM 666 C C . GLU A 1 89 ? -8.018 3.615 14.887 1.00 80.88 89 GLU A C 1
ATOM 668 O O . GLU A 1 89 ? -6.984 3.721 15.547 1.00 80.88 89 GLU A O 1
ATOM 673 N N . ARG A 1 90 ? -8.139 2.695 13.924 1.00 86.69 90 ARG A N 1
ATOM 674 C CA . ARG A 1 90 ? -7.101 1.710 13.601 1.00 86.69 90 ARG A CA 1
ATOM 675 C C . ARG A 1 90 ? -6.306 2.110 12.375 1.00 86.69 90 ARG A C 1
ATOM 677 O O . ARG A 1 90 ? -6.807 2.787 11.476 1.00 86.69 90 ARG A O 1
ATOM 684 N N . ALA A 1 91 ? -5.063 1.650 12.324 1.00 89.25 91 ALA A N 1
ATOM 685 C CA . ALA A 1 91 ? -4.195 1.876 11.183 1.00 89.25 91 ALA A CA 1
ATOM 686 C C . ALA A 1 91 ? -3.312 0.665 10.898 1.00 89.25 91 ALA A C 1
ATOM 688 O O . ALA A 1 91 ? -2.848 -0.015 11.814 1.00 89.25 91 ALA A O 1
ATOM 689 N N . PHE A 1 92 ? -3.044 0.436 9.617 1.00 93.69 92 PHE A N 1
ATOM 690 C CA . PHE A 1 92 ? -2.228 -0.667 9.132 1.00 93.69 92 PHE A CA 1
ATOM 691 C C . PHE A 1 92 ? -1.178 -0.154 8.155 1.00 93.69 92 PHE A C 1
ATOM 693 O O . PHE A 1 92 ? -1.502 0.573 7.216 1.00 93.69 92 PHE A O 1
ATOM 700 N N . LEU A 1 93 ? 0.067 -0.569 8.358 1.00 94.94 93 LEU A N 1
ATOM 701 C CA . LEU A 1 93 ? 1.170 -0.310 7.448 1.00 94.94 93 LEU A CA 1
ATOM 702 C C . LEU A 1 93 ? 1.320 -1.509 6.514 1.00 94.94 93 LEU A C 1
ATOM 704 O O . LEU A 1 93 ? 1.488 -2.639 6.965 1.00 94.94 93 LEU A O 1
ATOM 708 N N . LEU A 1 94 ? 1.262 -1.257 5.211 1.00 97.19 94 LEU A N 1
ATOM 709 C CA . LEU A 1 94 ? 1.455 -2.238 4.153 1.00 97.19 94 LEU A CA 1
ATOM 710 C C . LEU A 1 94 ? 2.734 -1.896 3.386 1.00 97.19 94 LEU A C 1
ATOM 712 O O . LEU A 1 94 ? 2.756 -1.017 2.519 1.00 97.19 94 LEU A O 1
ATOM 716 N N . ASP A 1 95 ? 3.801 -2.627 3.681 1.00 96.25 95 ASP A N 1
ATOM 717 C CA . ASP A 1 95 ? 4.984 -2.642 2.835 1.00 96.25 95 ASP A CA 1
ATOM 718 C C . ASP A 1 95 ? 4.770 -3.656 1.710 1.00 96.25 95 ASP A C 1
ATOM 720 O O . ASP A 1 95 ? 4.723 -4.870 1.914 1.00 96.25 95 ASP A O 1
ATOM 724 N N . VAL A 1 96 ? 4.591 -3.147 0.493 1.00 95.12 96 VAL A N 1
ATOM 725 C CA . VAL A 1 96 ? 4.270 -4.013 -0.641 1.00 95.12 96 VAL A CA 1
ATOM 726 C C . VAL A 1 96 ? 5.439 -4.936 -0.967 1.00 95.12 96 VAL A C 1
ATOM 728 O O . VAL A 1 96 ? 5.207 -6.099 -1.279 1.00 95.12 96 VAL A O 1
ATOM 731 N N . ALA A 1 97 ? 6.678 -4.457 -0.852 1.00 89.75 97 ALA A N 1
ATOM 732 C CA . ALA A 1 97 ? 7.867 -5.218 -1.219 1.00 89.75 97 ALA A CA 1
ATOM 733 C C . ALA A 1 97 ? 8.293 -6.221 -0.132 1.00 89.75 97 ALA A C 1
ATOM 735 O O . ALA A 1 97 ? 8.869 -7.256 -0.466 1.00 89.75 97 ALA A O 1
ATOM 736 N N . THR A 1 98 ? 7.987 -5.946 1.140 1.00 89.50 98 THR A N 1
ATOM 737 C CA . THR A 1 98 ? 8.505 -6.700 2.293 1.00 89.50 98 THR A CA 1
AT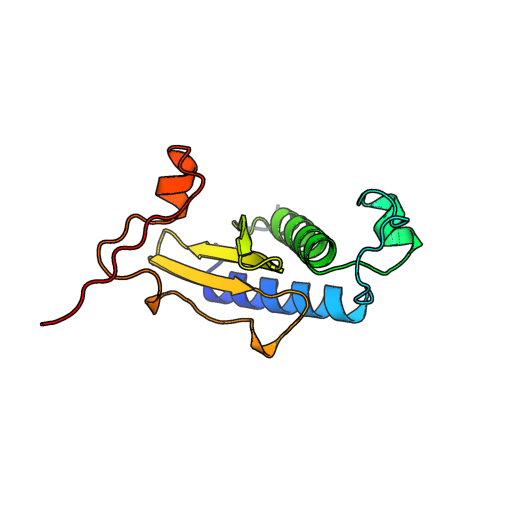OM 738 C C . THR A 1 98 ? 7.375 -7.144 3.217 1.00 89.50 98 THR A C 1
ATOM 740 O O . THR A 1 98 ? 6.818 -6.348 3.966 1.00 89.50 98 THR A O 1
ATOM 743 N N . GLU A 1 99 ? 7.043 -8.434 3.205 1.00 90.88 99 GLU A N 1
ATOM 744 C CA . GLU A 1 99 ? 5.904 -8.965 3.964 1.00 90.88 99 GLU A CA 1
ATOM 745 C C . GLU A 1 99 ? 6.047 -8.791 5.478 1.00 90.88 99 GLU A C 1
ATOM 747 O O . GLU A 1 99 ? 5.075 -8.479 6.160 1.00 90.88 99 GLU A O 1
ATOM 752 N N . GLU A 1 100 ? 7.263 -8.930 6.001 1.00 89.69 100 GLU A N 1
ATOM 753 C CA . GLU A 1 100 ? 7.570 -8.827 7.429 1.00 89.69 100 GLU A CA 1
ATOM 754 C C . GLU A 1 100 ? 7.361 -7.415 7.986 1.00 89.69 100 GLU A C 1
ATOM 756 O O . GLU A 1 100 ? 7.275 -7.233 9.201 1.00 89.69 100 GLU A O 1
ATOM 761 N N . LEU A 1 101 ? 7.293 -6.413 7.106 1.00 89.00 101 LEU A N 1
ATOM 762 C CA . LEU A 1 101 ? 7.041 -5.024 7.468 1.00 89.00 101 LEU A CA 1
ATOM 763 C C . LEU A 1 101 ? 5.551 -4.662 7.394 1.00 89.00 101 LEU A C 1
ATOM 765 O O . LEU A 1 101 ? 5.182 -3.572 7.819 1.00 89.00 101 LEU A O 1
ATOM 769 N N . CYS A 1 102 ? 4.682 -5.567 6.929 1.00 93.81 102 CYS A N 1
ATOM 770 C CA . CYS A 1 102 ? 3.236 -5.390 7.020 1.00 93.81 102 CYS A CA 1
ATOM 771 C C . CYS A 1 102 ? 2.769 -5.572 8.470 1.00 93.81 102 CYS A C 1
ATOM 773 O O . CYS A 1 102 ? 2.862 -6.671 9.021 1.00 93.81 102 CYS A O 1
ATOM 775 N N . CYS A 1 103 ? 2.239 -4.526 9.101 1.00 91.81 103 CYS A N 1
ATOM 776 C CA . CYS A 1 103 ? 1.871 -4.592 10.513 1.00 91.81 103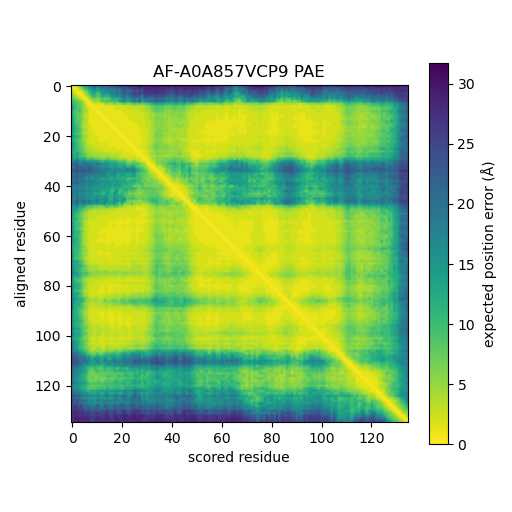 CYS A CA 1
ATOM 777 C C . CYS A 1 103 ? 0.724 -3.654 10.908 1.00 91.81 103 CYS A C 1
ATOM 779 O O . CYS A 1 103 ? 0.483 -2.614 10.295 1.00 91.81 103 CYS A O 1
ATOM 781 N N . ASP A 1 104 ? 0.018 -4.027 11.980 1.00 90.12 104 ASP A N 1
ATOM 782 C CA . ASP A 1 104 ? -0.934 -3.138 12.646 1.00 90.12 104 ASP A CA 1
ATOM 783 C C . ASP A 1 104 ? -0.152 -2.051 13.399 1.00 90.12 104 ASP A C 1
ATOM 785 O O . ASP A 1 104 ? 0.724 -2.344 14.216 1.00 90.12 104 ASP A O 1
ATOM 789 N N . MET A 1 105 ? -0.461 -0.791 13.100 1.00 88.25 105 MET A N 1
ATOM 790 C CA . MET A 1 105 ? 0.188 0.388 13.671 1.00 88.25 105 MET A CA 1
ATOM 791 C C . MET A 1 105 ? -0.770 1.232 14.522 1.00 88.25 105 MET A C 1
ATOM 793 O O . MET A 1 105 ? -0.445 2.369 14.865 1.00 88.25 105 MET A O 1
ATOM 797 N N . THR A 1 106 ? -1.923 0.678 14.914 1.00 84.06 106 THR A N 1
ATOM 798 C CA . THR A 1 106 ? -2.942 1.351 15.739 1.00 84.06 106 THR A CA 1
ATOM 799 C C . THR A 1 106 ? -2.329 1.975 16.997 1.00 84.06 106 THR A C 1
ATOM 801 O O . THR A 1 106 ? -2.585 3.132 17.306 1.00 84.06 106 THR A O 1
ATOM 804 N N . GLY A 1 107 ? -1.442 1.253 17.691 1.00 74.94 107 GLY A N 1
ATOM 805 C CA . GLY A 1 107 ? -0.802 1.740 18.922 1.00 74.94 107 GLY A CA 1
ATOM 806 C C . GLY A 1 107 ? 0.273 2.822 18.729 1.00 74.94 107 GLY A C 1
ATOM 807 O O . GLY A 1 107 ? 0.716 3.412 19.711 1.00 74.94 107 GLY A O 1
ATOM 808 N N . VAL A 1 108 ? 0.714 3.078 17.491 1.00 72.06 108 VAL A N 1
ATOM 809 C CA . VAL A 1 108 ? 1.720 4.111 17.166 1.00 72.06 108 VAL A CA 1
ATOM 810 C C . VAL A 1 108 ? 1.071 5.485 17.000 1.00 72.06 108 VAL A C 1
ATOM 812 O O . VAL A 1 108 ? 1.711 6.513 17.241 1.00 72.06 108 VAL A O 1
ATOM 815 N N . LEU A 1 109 ? -0.215 5.518 16.642 1.00 66.81 109 LEU A N 1
ATOM 816 C CA . LEU A 1 109 ? -1.044 6.715 16.703 1.00 66.81 109 LEU A CA 1
ATOM 817 C C . LEU A 1 109 ? -1.305 7.022 18.186 1.00 66.81 109 LEU A C 1
ATOM 819 O O . LEU A 1 109 ? -2.315 6.626 18.753 1.00 66.81 109 LEU A O 1
ATOM 823 N N . GLY A 1 110 ? -0.321 7.622 18.861 1.00 57.50 110 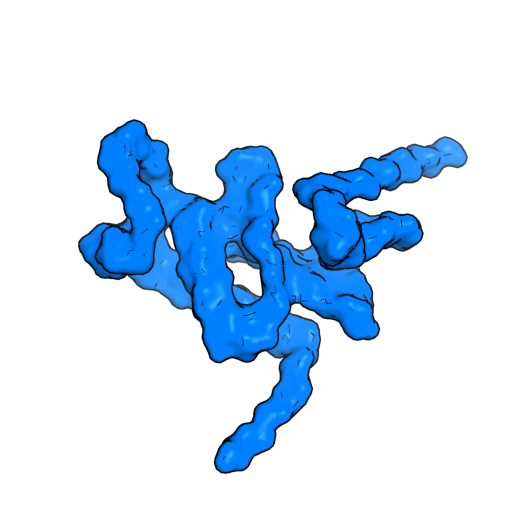GLY A N 1
ATOM 824 C CA . GLY A 1 110 ? -0.382 7.876 20.300 1.00 57.50 110 GLY A CA 1
ATOM 825 C C . GLY A 1 110 ? -1.683 8.572 20.710 1.00 57.50 110 GLY A C 1
ATOM 826 O O . GLY A 1 110 ? -2.193 9.431 19.988 1.00 57.50 110 GLY A O 1
ATOM 827 N N . SER A 1 111 ? -2.212 8.221 21.885 1.00 57.59 111 SER A N 1
ATOM 828 C CA . SER A 1 111 ? -3.456 8.802 22.397 1.00 57.59 111 SER A CA 1
ATOM 829 C C . SER A 1 111 ? -3.366 10.332 22.442 1.00 57.59 111 SER A C 1
ATOM 831 O O . SER A 1 111 ? -2.500 10.879 23.127 1.00 57.59 111 SER A O 1
ATOM 833 N N . GLY A 1 112 ? -4.263 11.018 21.729 1.00 61.12 112 GLY A N 1
ATOM 834 C CA . GLY A 1 112 ? -4.328 12.483 21.680 1.00 61.12 112 GLY A CA 1
ATOM 835 C C . GLY A 1 112 ? -3.550 13.147 20.537 1.00 61.12 112 GLY A C 1
ATOM 836 O O . GLY A 1 112 ? -3.624 14.369 20.410 1.00 61.12 112 GLY A O 1
ATOM 837 N N . ALA A 1 113 ? -2.838 12.391 19.693 1.00 63.88 113 ALA A N 1
ATOM 838 C CA . ALA A 1 113 ? -2.341 12.921 18.424 1.00 63.88 113 ALA A CA 1
ATOM 839 C C . ALA A 1 113 ? -3.505 13.056 17.419 1.00 63.88 113 ALA A C 1
ATOM 841 O O . ALA A 1 113 ? -4.336 12.147 17.346 1.00 63.88 113 ALA A O 1
ATOM 842 N N . PRO A 1 114 ? -3.589 14.148 16.634 1.00 68.69 114 PRO A N 1
ATOM 843 C CA . PRO A 1 114 ? -4.598 14.261 15.585 1.00 68.69 114 PRO A CA 1
ATOM 844 C C . PRO A 1 114 ? -4.479 13.098 14.596 1.00 68.69 114 PRO A C 1
ATOM 846 O O . PRO A 1 114 ? -3.366 12.729 14.207 1.00 68.69 114 PRO A O 1
ATOM 849 N N . ASN A 1 115 ? -5.605 12.527 14.164 1.00 73.38 115 ASN A N 1
ATOM 850 C CA . ASN A 1 115 ? -5.590 11.456 13.172 1.00 73.38 115 ASN A CA 1
ATOM 851 C C . ASN A 1 115 ? -4.850 11.947 11.906 1.00 73.38 115 ASN A C 1
ATOM 853 O O . ASN A 1 115 ? -5.157 13.041 11.420 1.00 73.38 115 ASN A O 1
ATOM 857 N N . PRO A 1 116 ? -3.880 11.192 11.355 1.00 73.25 116 PRO A N 1
ATOM 858 C CA . PRO A 1 116 ? -3.144 11.610 10.163 1.00 73.25 116 PRO A CA 1
ATOM 859 C C . PRO A 1 116 ? -4.039 11.955 8.965 1.00 73.25 116 PRO A C 1
ATOM 861 O O . PRO A 1 116 ? -3.691 12.840 8.188 1.00 73.25 116 PRO A O 1
ATOM 864 N N . LEU A 1 117 ? -5.206 11.317 8.830 1.00 74.00 117 LEU A N 1
ATOM 865 C CA . LEU A 1 117 ? -6.162 11.653 7.777 1.00 74.00 117 LEU A CA 1
ATOM 866 C C . LEU A 1 117 ? -6.874 12.992 8.006 1.00 74.00 117 LEU A C 1
ATOM 868 O O . LEU A 1 117 ? -7.242 13.653 7.038 1.00 74.00 117 LEU A O 1
ATOM 872 N N . ASP A 1 118 ? -7.082 13.401 9.258 1.00 78.38 118 ASP A N 1
ATOM 873 C CA . ASP A 1 118 ? -7.639 14.723 9.567 1.00 78.38 118 ASP A CA 1
ATOM 874 C C . ASP A 1 118 ? -6.610 15.814 9.284 1.00 78.38 118 ASP A C 1
ATOM 876 O O . ASP A 1 118 ? -6.932 16.817 8.652 1.00 78.38 118 ASP A O 1
ATOM 880 N N . GLN A 1 119 ? -5.353 15.576 9.666 1.00 75.81 119 GLN A N 1
ATOM 881 C CA . GLN A 1 119 ? -4.226 16.444 9.315 1.00 75.81 119 GLN A CA 1
ATOM 882 C C . GLN A 1 119 ? -4.132 16.600 7.788 1.00 75.81 119 GLN A C 1
ATOM 884 O O . GLN A 1 119 ? -4.120 17.719 7.271 1.00 75.81 119 GLN A O 1
ATOM 889 N N . LEU A 1 120 ? -4.192 15.488 7.048 1.00 75.75 120 LEU A N 1
ATOM 890 C CA . LEU A 1 120 ? -4.175 15.503 5.587 1.00 75.75 120 LEU A CA 1
ATOM 891 C C . LEU A 1 120 ? -5.366 16.270 4.990 1.00 75.75 120 LEU A C 1
ATOM 893 O O . LEU A 1 120 ? -5.173 17.074 4.079 1.00 75.75 120 LEU A O 1
ATOM 897 N N . ALA A 1 121 ? -6.581 16.066 5.509 1.00 77.81 121 ALA A N 1
ATOM 898 C CA . ALA A 1 121 ? -7.780 16.778 5.057 1.00 77.81 121 ALA A CA 1
ATOM 899 C C . ALA A 1 121 ? -7.685 18.299 5.276 1.00 77.81 121 ALA A C 1
ATOM 901 O O . ALA A 1 121 ? -8.256 19.075 4.510 1.00 77.81 121 ALA A O 1
ATOM 902 N N . MET A 1 122 ? -6.922 18.727 6.282 1.00 82.06 122 MET A N 1
ATOM 903 C CA . MET A 1 122 ? -6.628 20.132 6.571 1.00 82.06 122 MET A CA 1
ATOM 904 C C . MET A 1 122 ? -5.439 20.683 5.762 1.00 82.06 122 MET A C 1
ATOM 906 O O . MET A 1 122 ? -5.070 21.847 5.916 1.00 82.06 122 MET A O 1
ATOM 910 N N . GLY A 1 123 ? -4.846 19.875 4.877 1.00 77.62 123 GLY A N 1
ATOM 911 C CA . GLY A 1 123 ? -3.691 20.246 4.059 1.00 77.62 123 GLY A CA 1
ATOM 912 C C . GLY A 1 123 ? -2.342 20.103 4.772 1.00 77.62 123 GLY A C 1
ATOM 913 O O . GLY A 1 123 ? -1.320 20.550 4.247 1.00 77.62 123 GLY A O 1
ATOM 914 N N . GLU A 1 124 ? -2.301 19.474 5.947 1.00 77.19 124 GLU A N 1
ATOM 915 C CA . GLU A 1 124 ? -1.060 19.189 6.662 1.00 77.19 124 GLU A CA 1
ATOM 916 C C . GLU A 1 124 ? -0.394 17.942 6.064 1.00 77.19 124 GLU A C 1
ATOM 918 O O . GLU A 1 124 ? -0.721 16.799 6.371 1.00 77.19 124 GLU A O 1
ATOM 923 N N . LEU A 1 125 ? 0.590 18.162 5.191 1.00 65.56 125 LEU A N 1
ATOM 924 C CA . LEU A 1 125 ? 1.332 17.093 4.504 1.00 65.56 125 LEU A CA 1
ATOM 925 C C . LEU A 1 125 ? 2.367 16.380 5.396 1.00 65.56 125 LEU A C 1
ATOM 927 O O . LEU A 1 125 ? 3.182 15.597 4.906 1.00 65.56 125 LEU A O 1
ATOM 931 N N . ARG A 1 126 ? 2.409 16.701 6.694 1.00 66.38 126 ARG A N 1
ATOM 932 C CA . ARG A 1 126 ? 3.337 16.123 7.671 1.00 66.38 126 ARG A CA 1
ATOM 933 C C . ARG A 1 126 ? 2.609 15.901 8.984 1.00 66.38 126 ARG A C 1
ATOM 935 O O . ARG A 1 126 ? 2.191 16.870 9.606 1.00 66.38 126 ARG A O 1
ATOM 942 N N . ALA A 1 127 ? 2.559 14.650 9.428 1.00 62.38 127 ALA A N 1
ATOM 943 C CA . ALA A 1 127 ? 2.089 14.342 10.768 1.00 62.38 127 ALA A CA 1
ATOM 944 C C . ALA A 1 127 ? 3.091 14.869 11.808 1.00 62.38 127 ALA A C 1
ATOM 946 O O . ALA A 1 127 ? 4.277 14.520 11.774 1.00 62.38 127 ALA A O 1
ATOM 947 N N . VAL A 1 128 ? 2.627 15.707 12.735 1.00 59.94 128 VAL A N 1
ATOM 948 C CA . VAL A 1 128 ? 3.436 16.169 13.873 1.00 59.94 128 VAL A CA 1
ATOM 949 C C . VAL A 1 128 ? 3.164 15.258 15.066 1.00 59.94 128 VAL A C 1
ATOM 951 O O . VAL A 1 128 ? 2.101 15.311 15.677 1.00 59.94 128 VAL A O 1
ATOM 954 N N . HIS A 1 129 ? 4.140 14.421 15.416 1.00 51.72 129 HIS A N 1
ATOM 955 C CA . HIS A 1 129 ? 4.084 13.600 16.625 1.00 51.72 129 HIS A CA 1
ATOM 956 C C . HIS A 1 129 ? 4.861 14.275 17.756 1.00 51.72 129 HIS A C 1
ATOM 958 O O . HIS A 1 129 ? 6.019 14.664 17.588 1.00 51.72 129 HIS A O 1
ATOM 964 N N . PHE A 1 130 ? 4.246 14.371 18.933 1.00 48.78 130 PHE A N 1
ATOM 965 C CA . PHE A 1 130 ? 4.931 14.787 20.152 1.00 48.78 130 PHE A CA 1
ATOM 966 C C . PHE A 1 130 ? 5.408 13.548 20.907 1.00 48.78 130 PHE A C 1
ATOM 968 O O . PHE A 1 130 ? 4.605 12.716 21.323 1.00 48.78 130 PHE A O 1
ATOM 975 N N . PHE A 1 131 ? 6.717 13.431 21.126 1.00 44.53 131 PHE A N 1
ATOM 976 C CA . PHE A 1 131 ? 7.237 12.475 22.099 1.00 44.53 131 PHE A CA 1
ATOM 977 C C . PHE A 1 131 ? 6.916 12.991 23.504 1.00 44.53 131 PHE A C 1
ATOM 979 O O . PHE A 1 131 ? 7.587 13.897 24.000 1.00 44.53 131 PHE A O 1
ATOM 986 N N . GLN A 1 132 ? 5.915 12.416 24.170 1.00 49.22 132 GLN A N 1
ATOM 987 C CA . GLN A 1 132 ? 5.793 12.587 25.615 1.00 49.22 132 GLN A CA 1
ATOM 988 C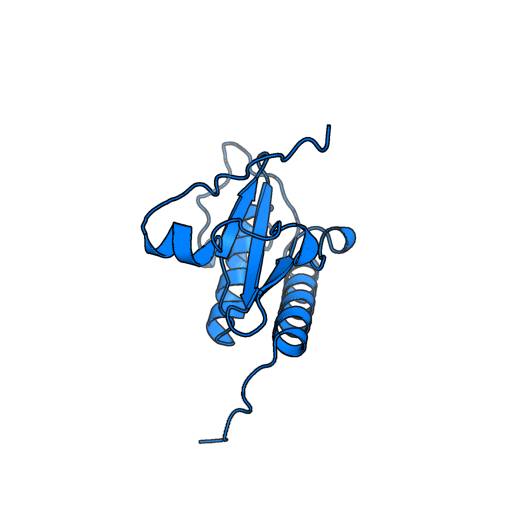 C . GLN A 1 132 ? 6.905 11.769 26.285 1.00 49.22 132 GLN A C 1
ATOM 990 O O . GLN A 1 132 ? 6.864 10.540 26.318 1.00 49.22 132 GLN A O 1
ATOM 995 N N . ARG A 1 133 ? 7.940 12.445 26.801 1.00 33.81 133 ARG A N 1
ATOM 996 C CA . ARG A 1 133 ? 8.828 11.830 27.796 1.00 33.81 133 ARG A CA 1
ATOM 997 C C . ARG A 1 133 ? 8.051 11.745 29.101 1.00 33.81 133 ARG A C 1
ATOM 999 O O . ARG A 1 133 ? 7.779 12.777 29.705 1.00 33.81 133 ARG A O 1
ATOM 1006 N N . ASN A 1 134 ? 7.746 10.531 29.539 1.00 44.16 134 ASN A N 1
ATOM 1007 C CA . ASN A 1 134 ? 7.381 10.299 30.930 1.00 44.16 134 ASN A CA 1
ATOM 1008 C C . ASN A 1 134 ? 8.625 10.580 31.785 1.00 44.16 134 ASN A C 1
ATOM 1010 O O . ASN A 1 134 ? 9.613 9.848 31.697 1.00 44.16 134 ASN A O 1
ATOM 1014 N N . SER A 1 135 ? 8.596 11.687 32.525 1.00 45.78 135 SER A N 1
ATOM 1015 C CA . SER A 1 135 ? 9.524 12.011 33.615 1.00 45.78 135 SER A CA 1
ATOM 1016 C C . SER A 1 135 ? 8.963 11.539 34.944 1.00 45.78 135 SER A C 1
ATOM 1018 O O . SER A 1 135 ? 7.760 11.815 35.158 1.00 45.78 135 SER A O 1
#

Foldseek 3Di:
DDDDDPQDPVNLLVVLLVLLVVLLVQAAEDDDDPPRDPDDPVVCVVRSYDHQVNLQVSSVVVSVVVVFDWDFDDDPNGTWIKGADPVVQWIWIGRSNDSVRTGTCSVVCPPPQPRVVVCVVVVNPDGDDDPDDDD

Mean predicted aligned error: 8.45 Å

pLDDT: mean 80.57, std 15.41, range [33.81, 97.56]

Secondary structure (DSSP, 8-state):
-PPPPPPPHHHHHHHHHHHHHHHHHHSEE-PPPTTPPPP-HHHHHHH-EE-HHHHHHHHHHHHHHTT---EEEEETTEEEEEEEETTTTEEEEE-SS-GGG-EE-GGGS-TTSPPHHHHHHTT--S---------

Nearest PDB structures (foldseek):
  7o9z-assembly1_A  TM=5.861E-01  e=2.837E-01  Homo sapiens
  8rnu-assembly1_C  TM=3.746E-01  e=9.749E-01  Homo sapiens
  3qbz-assembly1_A  TM=2.953E-01  e=2.784E+00  Saccharomyces cerevisiae
  7p5z-assembly1_G  TM=2.027E-01  e=2.784E+00  Saccharomyces cerevisiae S288C

Sequence (135 aa):
MYEQSPQTYDAATKAAVNIAQVVRQTVDFAPTSADSPLLNAVKVASREATNCFGHAIIASECLEQLGIEHCISYANQHAMVTLFDRGSERAFLLDVATEELCCDMTGVLGSGAPNPLDQLAMGELRAVHFFQRNS

Solvent-accessible surface area (backbone atoms only — not comparable to full-atom values): 8245 Å² total; per-residue (Å²): 134,84,88,78,75,84,80,48,66,71,56,48,53,51,51,49,53,52,46,23,51,52,46,55,75,65,35,45,85,36,81,83,52,96,86,52,73,82,91,43,72,71,54,40,72,73,61,37,48,34,32,50,55,53,44,28,49,56,42,47,58,56,33,54,78,70,69,50,68,65,41,84,42,76,56,97,94,42,37,25,34,35,37,63,38,81,94,76,66,37,33,35,38,39,33,36,86,41,71,90,62,44,41,82,41,36,82,70,64,46,91,89,56,78,55,62,68,58,40,42,74,72,67,40,92,63,84,81,80,80,84,80,76,89,125

Radius of gyration: 16.42 Å; Cα contacts (8 Å, |Δi|>4): 162; chains: 1; bounding box: 46×33×54 Å